Protein AF-R9AGV8-F1 (afdb_monomer_lite)

Radius of gyration: 28.71 Å; chains: 1; bounding box: 66×85×45 Å

Structure (mmCIF, N/CA/C/O backbone):
data_AF-R9AGV8-F1
#
_entry.id   AF-R9AGV8-F1
#
loop_
_atom_site.group_PDB
_atom_site.id
_atom_site.type_symbol
_atom_site.label_atom_id
_atom_site.label_alt_id
_atom_site.label_comp_id
_atom_site.label_asym_id
_atom_site.label_entity_id
_atom_site.label_seq_id
_atom_site.pdbx_PDB_ins_code
_atom_site.Cartn_x
_atom_site.Cartn_y
_atom_site.Cartn_z
_atom_site.occupancy
_atom_site.B_iso_or_equiv
_atom_site.auth_seq_id
_atom_site.auth_comp_id
_atom_site.auth_asym_id
_atom_site.auth_atom_id
_atom_site.pdbx_PDB_model_num
ATOM 1 N N . MET A 1 1 ? -13.854 15.618 4.486 1.00 59.44 1 MET A N 1
ATOM 2 C CA . MET A 1 1 ? -14.166 14.202 4.178 1.00 59.44 1 MET A CA 1
ATOM 3 C C . MET A 1 1 ? -15.396 13.819 4.992 1.00 59.44 1 MET A C 1
ATOM 5 O O . MET A 1 1 ? -15.311 13.849 6.207 1.00 59.44 1 MET A O 1
ATOM 9 N N . ASN A 1 2 ? -16.540 13.522 4.365 1.00 66.75 2 ASN A N 1
ATOM 10 C CA . ASN A 1 2 ? -17.839 13.354 5.054 1.00 66.75 2 ASN A CA 1
ATOM 11 C C . ASN A 1 2 ? -17.980 12.066 5.897 1.00 66.75 2 ASN A C 1
ATOM 13 O O . ASN A 1 2 ? -19.100 11.696 6.238 1.00 66.75 2 ASN A O 1
ATOM 17 N N . GLY A 1 3 ? -16.896 11.326 6.164 1.00 70.88 3 GLY A N 1
ATOM 18 C CA . GLY A 1 3 ? -16.903 10.039 6.886 1.00 70.88 3 GLY A CA 1
ATOM 19 C C . GLY A 1 3 ? -17.639 8.884 6.182 1.00 70.88 3 GLY A C 1
ATOM 20 O O . GLY A 1 3 ? -17.338 7.725 6.422 1.00 70.88 3 GLY A O 1
ATOM 21 N N . LYS A 1 4 ? -18.563 9.185 5.261 1.00 81.38 4 LYS A N 1
ATOM 22 C CA . LYS A 1 4 ? -19.329 8.217 4.464 1.00 81.38 4 LYS A CA 1
ATOM 23 C C . LYS A 1 4 ? -18.478 7.447 3.460 1.00 81.38 4 LYS A C 1
ATOM 25 O O . LYS A 1 4 ? -18.710 6.265 3.241 1.00 81.38 4 LYS A O 1
ATOM 30 N N . GLN A 1 5 ? -17.527 8.126 2.822 1.00 85.44 5 GLN A N 1
ATOM 31 C CA . GLN A 1 5 ? -16.658 7.515 1.822 1.00 85.44 5 GLN A CA 1
ATOM 32 C C . GLN A 1 5 ? -15.400 6.992 2.516 1.00 85.44 5 GLN A C 1
ATOM 34 O O . GLN A 1 5 ? -14.632 7.781 3.069 1.00 85.44 5 GLN A O 1
ATOM 39 N N . ARG A 1 6 ? -15.188 5.675 2.465 1.00 88.75 6 ARG A N 1
ATOM 40 C CA . ARG A 1 6 ? -13.948 5.050 2.932 1.00 88.75 6 ARG A CA 1
ATOM 41 C C . ARG A 1 6 ? -12.840 5.301 1.910 1.00 88.75 6 ARG A C 1
ATOM 43 O O . ARG A 1 6 ? -13.026 5.066 0.712 1.00 88.75 6 ARG A O 1
ATOM 50 N N . PHE A 1 7 ? -11.706 5.798 2.388 1.00 91.62 7 PHE A N 1
ATOM 51 C CA . PHE A 1 7 ? -10.506 6.000 1.583 1.00 91.62 7 PHE A CA 1
ATOM 52 C C . PHE A 1 7 ? -9.488 4.927 1.911 1.00 91.62 7 PHE A C 1
ATOM 54 O O . PHE A 1 7 ? -9.432 4.436 3.035 1.00 91.62 7 PHE A O 1
ATOM 61 N N . VAL A 1 8 ? -8.701 4.559 0.913 1.00 92.94 8 VAL A N 1
ATOM 62 C CA . VAL A 1 8 ? -7.804 3.422 0.991 1.00 92.94 8 VAL A CA 1
ATOM 63 C C . VAL A 1 8 ? -6.495 3.765 0.304 1.00 92.94 8 VAL A C 1
ATOM 65 O O . VAL A 1 8 ? -6.467 4.456 -0.714 1.00 92.94 8 VAL A O 1
ATOM 68 N N . TYR A 1 9 ? -5.409 3.299 0.894 1.00 93.19 9 TYR A N 1
ATOM 69 C CA . TYR A 1 9 ? -4.043 3.531 0.475 1.00 93.19 9 TYR A CA 1
ATOM 70 C C . TYR A 1 9 ? -3.468 2.270 -0.172 1.00 93.19 9 TYR A C 1
ATOM 72 O O . TYR A 1 9 ? -3.616 1.166 0.358 1.00 93.19 9 TYR A O 1
ATOM 80 N N . LEU A 1 10 ? -2.803 2.445 -1.316 1.00 93.25 10 LEU A N 1
ATOM 81 C CA . LEU A 1 10 ? -2.114 1.382 -2.042 1.00 93.25 10 LEU A CA 1
ATOM 82 C C . LEU A 1 10 ? -0.612 1.414 -1.700 1.00 93.25 10 LEU A C 1
ATOM 84 O O . LEU A 1 10 ? 0.084 2.333 -2.137 1.00 93.25 10 LEU A O 1
ATOM 88 N N . PRO A 1 11 ? -0.059 0.404 -1.002 1.00 90.88 11 PRO A N 1
ATOM 89 C CA . PRO A 1 11 ? 1.341 0.423 -0.559 1.00 90.88 11 PRO A CA 1
ATOM 90 C C . PRO A 1 11 ? 2.362 0.435 -1.698 1.00 90.88 11 PRO A C 1
ATOM 92 O O . PRO A 1 11 ? 3.439 1.006 -1.561 1.00 90.88 11 PRO A O 1
ATOM 95 N N . LYS A 1 12 ? 2.037 -0.217 -2.821 1.00 90.31 12 LYS A N 1
ATOM 96 C CA . LYS A 1 12 ? 2.939 -0.351 -3.975 1.00 90.31 12 LYS A CA 1
ATOM 97 C C . LYS A 1 12 ? 3.129 0.962 -4.734 1.00 90.3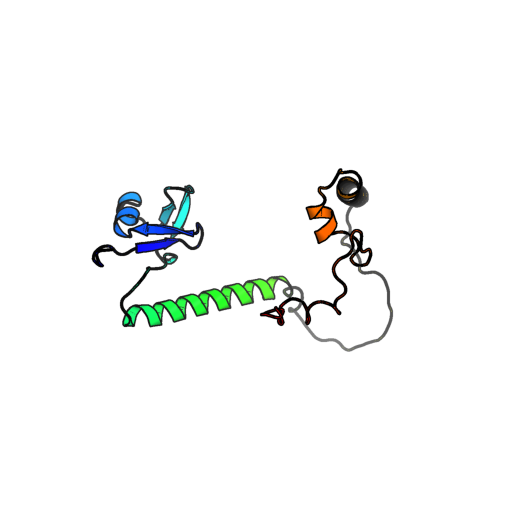1 12 LYS A C 1
ATOM 99 O O . LYS A 1 12 ? 4.203 1.195 -5.274 1.00 90.31 12 LYS A O 1
ATOM 104 N N . THR A 1 13 ? 2.088 1.788 -4.794 1.00 90.44 13 THR A N 1
ATOM 105 C CA . THR A 1 13 ? 2.048 2.998 -5.628 1.00 90.44 13 THR A CA 1
ATOM 106 C C . THR A 1 13 ? 2.074 4.280 -4.803 1.00 90.44 13 THR A C 1
ATOM 108 O O . THR A 1 13 ? 2.429 5.330 -5.321 1.00 90.44 13 THR A O 1
ATOM 111 N N . GLY A 1 14 ? 1.707 4.209 -3.522 1.00 90.25 14 GLY A N 1
ATOM 112 C CA . GLY A 1 14 ? 1.581 5.369 -2.646 1.00 90.25 14 GLY A CA 1
ATOM 113 C C . GLY A 1 14 ? 0.298 6.178 -2.855 1.00 90.25 14 GLY A C 1
ATOM 114 O O . GLY A 1 14 ? 0.140 7.226 -2.234 1.00 90.25 14 GLY A O 1
ATOM 115 N N . ILE A 1 15 ? -0.614 5.710 -3.710 1.00 92.12 15 ILE A N 1
ATOM 116 C CA . ILE A 1 15 ? -1.822 6.447 -4.089 1.00 92.12 15 ILE A CA 1
ATOM 117 C C . ILE A 1 15 ? -2.940 6.209 -3.079 1.00 92.12 15 ILE A C 1
ATOM 119 O O . ILE A 1 15 ? -3.126 5.103 -2.565 1.00 92.12 15 ILE A O 1
ATOM 123 N N . VAL A 1 16 ? -3.709 7.267 -2.832 1.00 93.06 16 VAL A N 1
ATOM 124 C CA . VAL A 1 16 ? -4.942 7.230 -2.050 1.00 93.06 16 VAL A CA 1
ATOM 125 C C . VAL A 1 16 ? -6.131 7.277 -2.999 1.00 93.06 16 VAL A C 1
ATOM 127 O O . VAL A 1 16 ? -6.255 8.194 -3.805 1.00 93.06 16 VAL A O 1
ATOM 130 N N . ALA A 1 17 ? -7.027 6.303 -2.880 1.00 91.38 17 ALA A N 1
ATOM 131 C CA . ALA A 1 17 ? -8.238 6.206 -3.682 1.00 91.38 17 ALA A CA 1
ATOM 132 C C . ALA A 1 17 ? -9.464 5.970 -2.793 1.00 91.38 17 ALA A C 1
ATOM 134 O O . ALA A 1 17 ? -9.361 5.503 -1.659 1.00 91.38 17 ALA A O 1
ATOM 135 N N . SER A 1 18 ? -10.655 6.289 -3.299 1.00 91.44 18 SER A N 1
ATOM 136 C CA . SER A 1 18 ? -11.899 5.879 -2.643 1.00 91.44 18 SER A CA 1
ATOM 137 C C . SER A 1 18 ? -12.160 4.396 -2.891 1.00 91.44 18 SER A C 1
ATOM 139 O O . SER A 1 18 ? -12.114 3.967 -4.044 1.00 91.44 18 SER A O 1
ATOM 141 N N . ASP A 1 19 ? -12.533 3.652 -1.851 1.00 89.81 19 ASP A N 1
ATOM 142 C CA . ASP A 1 19 ? -12.828 2.215 -1.937 1.00 89.81 19 ASP A CA 1
ATOM 143 C C . ASP A 1 19 ? -13.896 1.901 -3.004 1.00 89.81 19 ASP A C 1
ATOM 145 O O . ASP A 1 19 ? -13.739 1.015 -3.840 1.00 89.81 19 ASP A O 1
ATOM 149 N N . SER A 1 20 ? -14.968 2.698 -3.048 1.00 89.88 20 SER A N 1
ATOM 150 C CA . SER A 1 20 ? -16.057 2.537 -4.020 1.00 89.88 20 SER A CA 1
ATOM 151 C C . SER A 1 20 ? -15.627 2.803 -5.464 1.00 89.88 20 SER A C 1
ATOM 153 O O . SER A 1 20 ? -16.026 2.060 -6.358 1.00 89.88 20 SER A O 1
ATOM 155 N N . GLY A 1 21 ? -14.790 3.818 -5.695 1.00 89.69 21 GLY A N 1
ATOM 156 C CA . GLY A 1 21 ? -14.219 4.096 -7.018 1.00 89.69 21 GLY A CA 1
ATOM 157 C C . GLY A 1 21 ? -13.285 2.983 -7.490 1.00 89.69 21 GLY A C 1
ATOM 158 O O . GLY A 1 21 ? -13.269 2.622 -8.660 1.00 89.69 21 GLY A O 1
ATOM 159 N N . LEU A 1 22 ? -12.553 2.375 -6.562 1.00 89.00 22 LEU A N 1
ATOM 160 C CA . LEU A 1 22 ? -11.655 1.280 -6.883 1.00 89.00 22 LEU A CA 1
ATOM 161 C C . LEU A 1 22 ? -12.422 -0.021 -7.193 1.00 89.00 22 LEU A C 1
ATOM 163 O O . LEU A 1 22 ? -12.129 -0.722 -8.162 1.00 89.00 22 LEU A O 1
ATOM 167 N N . LYS A 1 23 ? -13.483 -0.297 -6.427 1.00 88.56 23 LYS A N 1
ATOM 168 C CA . LYS A 1 23 ? -14.406 -1.418 -6.663 1.00 88.56 23 LYS A CA 1
ATOM 169 C C . LYS A 1 23 ? -15.163 -1.298 -7.986 1.00 88.56 23 LYS A C 1
ATOM 171 O O . LYS A 1 23 ? -15.356 -2.316 -8.655 1.00 88.56 23 LYS A O 1
ATOM 176 N N . SER A 1 24 ? -15.579 -0.089 -8.373 1.00 89.69 24 SER A N 1
ATOM 177 C CA . SER A 1 24 ? -16.286 0.132 -9.641 1.00 89.69 24 SER A CA 1
ATOM 178 C C . SER A 1 24 ? -15.376 -0.095 -10.849 1.00 89.69 24 SER A C 1
ATOM 180 O O . SER A 1 24 ? -15.801 -0.727 -11.816 1.00 89.69 24 SER A O 1
ATOM 182 N N . MET A 1 25 ? -14.111 0.326 -10.768 1.00 86.69 25 MET A N 1
ATOM 183 C CA . MET A 1 25 ? -13.113 0.074 -11.812 1.00 86.69 25 MET A CA 1
ATOM 184 C C . MET A 1 25 ? -12.805 -1.418 -11.980 1.00 86.69 25 MET A C 1
ATOM 186 O O . MET A 1 25 ? -12.712 -1.908 -13.104 1.00 86.69 25 MET A O 1
ATOM 190 N N . ASN A 1 26 ? -12.705 -2.157 -10.875 1.00 86.44 26 ASN A N 1
ATOM 191 C CA . ASN A 1 26 ? -12.316 -3.568 -10.903 1.00 86.44 26 ASN A CA 1
ATOM 192 C C . ASN A 1 26 ? -13.472 -4.535 -11.184 1.00 86.44 26 ASN A C 1
ATOM 194 O O . ASN A 1 26 ? -13.249 -5.745 -11.206 1.00 86.44 26 ASN A O 1
ATOM 198 N N . LYS A 1 27 ? -14.712 -4.048 -11.344 1.00 84.50 27 LYS A N 1
ATOM 199 C CA . LYS A 1 27 ? -15.921 -4.879 -11.531 1.00 84.50 27 LYS A CA 1
ATOM 200 C C . LYS A 1 27 ? -16.047 -6.018 -10.499 1.00 84.50 27 LYS A C 1
ATOM 202 O O . LYS A 1 27 ? -16.520 -7.103 -10.821 1.00 84.50 27 LYS A O 1
ATOM 207 N N . GLY A 1 28 ? -15.595 -5.787 -9.264 1.00 79.69 28 GLY A N 1
ATOM 208 C CA . GLY A 1 28 ? -15.611 -6.792 -8.191 1.00 79.69 28 GLY A CA 1
ATOM 209 C C . GLY A 1 28 ? -14.491 -7.842 -8.235 1.00 79.69 28 GLY A C 1
ATOM 210 O O . GLY A 1 28 ? -14.516 -8.778 -7.437 1.00 79.69 28 GLY A O 1
ATOM 211 N N . SER A 1 29 ? -13.499 -7.703 -9.120 1.00 85.06 29 SER A N 1
ATOM 212 C CA . SER A 1 29 ? -12.292 -8.536 -9.096 1.00 85.06 29 SER A CA 1
ATOM 213 C C . SER A 1 29 ? -11.451 -8.280 -7.837 1.00 85.06 29 SER A C 1
ATOM 215 O O . SER A 1 29 ? -11.363 -7.155 -7.340 1.00 85.06 29 SER A O 1
ATOM 217 N N . LYS A 1 30 ? -10.788 -9.337 -7.344 1.00 84.25 30 LYS A N 1
ATOM 218 C CA . LYS A 1 30 ? -9.815 -9.283 -6.232 1.00 84.25 30 LYS A CA 1
ATOM 219 C C . LYS A 1 30 ? -8.476 -8.662 -6.638 1.00 84.25 30 LYS A C 1
ATOM 221 O O . LYS A 1 30 ? -7.646 -8.371 -5.778 1.00 84.25 30 LYS A O 1
ATOM 226 N N . THR A 1 31 ? -8.262 -8.494 -7.937 1.00 89.94 31 THR A N 1
ATOM 227 C CA . THR A 1 31 ? -7.114 -7.818 -8.537 1.00 89.94 31 THR A CA 1
ATOM 228 C C . THR A 1 31 ? -7.596 -6.633 -9.352 1.00 89.94 31 THR A C 1
ATOM 230 O O . THR A 1 31 ? -8.603 -6.720 -10.057 1.00 89.94 31 THR A O 1
ATOM 233 N N . GLY A 1 32 ? -6.867 -5.529 -9.256 1.00 89.69 32 GLY A N 1
ATOM 234 C CA . GLY A 1 32 ? -7.141 -4.316 -10.010 1.00 89.69 32 GLY A CA 1
ATOM 235 C C . GLY A 1 32 ? -5.867 -3.627 -10.450 1.00 89.69 32 GLY A C 1
ATOM 236 O O . GLY A 1 32 ? -4.790 -3.919 -9.936 1.00 89.69 32 GLY A O 1
ATOM 237 N N . GLN A 1 33 ? -6.003 -2.685 -11.379 1.00 91.19 33 GLN A N 1
ATOM 238 C CA . GLN A 1 33 ? -4.913 -1.803 -11.787 1.00 91.19 33 GLN A CA 1
ATOM 239 C C . GLN A 1 33 ? -5.133 -0.400 -11.250 1.00 91.19 33 GLN A C 1
ATOM 241 O O . GLN A 1 33 ? -6.255 0.110 -11.187 1.00 91.19 33 GLN A O 1
ATOM 246 N N . CYS A 1 34 ? -4.044 0.214 -10.806 1.00 89.25 34 CYS A N 1
ATOM 247 C CA . CYS A 1 34 ? -4.074 1.579 -10.326 1.00 89.25 34 CYS A CA 1
ATOM 248 C C . CYS A 1 34 ? -4.328 2.543 -11.503 1.00 89.25 34 CYS A C 1
ATOM 250 O O . CYS A 1 34 ? -3.614 2.450 -12.501 1.00 89.25 34 CYS A O 1
ATOM 252 N N . PRO A 1 35 ? -5.280 3.490 -11.398 1.00 85.88 35 PRO A N 1
ATOM 253 C CA . PRO A 1 35 ? -5.618 4.402 -12.497 1.00 85.88 35 PRO A CA 1
ATOM 254 C C . PRO A 1 35 ? -4.455 5.282 -12.968 1.00 85.88 35 PRO A C 1
ATOM 256 O O . PRO A 1 35 ? -4.395 5.632 -14.139 1.00 85.88 35 PRO A O 1
ATOM 259 N N . GLU A 1 36 ? -3.549 5.656 -12.067 1.00 87.31 36 GLU A N 1
ATOM 260 C CA . GLU A 1 36 ? -2.470 6.602 -12.376 1.00 87.31 36 GLU A CA 1
ATOM 261 C C . GLU A 1 36 ? -1.170 5.900 -12.785 1.00 87.31 36 GLU A C 1
ATOM 263 O O . GLU A 1 36 ? -0.459 6.368 -13.667 1.00 87.31 36 GLU A O 1
ATOM 268 N N . SER A 1 37 ? -0.861 4.757 -12.166 1.00 87.69 37 SER A N 1
ATOM 269 C CA . SER A 1 37 ? 0.411 4.050 -12.380 1.00 87.69 37 SER A CA 1
ATOM 270 C C . SER A 1 37 ? 0.288 2.777 -13.218 1.00 87.69 37 SER A C 1
ATOM 272 O O . SER A 1 37 ? 1.306 2.227 -13.627 1.00 87.69 37 SER A O 1
ATOM 274 N N . GLY A 1 38 ? -0.925 2.261 -13.440 1.00 86.75 38 GLY A N 1
ATOM 275 C CA . GLY A 1 38 ? -1.162 0.979 -14.117 1.00 86.75 38 GLY A CA 1
ATOM 276 C C . GLY A 1 38 ? -0.680 -0.251 -13.338 1.00 86.75 38 GLY A C 1
ATOM 277 O O . GLY A 1 38 ? -0.837 -1.374 -13.809 1.00 86.75 38 GLY A O 1
ATOM 278 N N . ILE A 1 39 ? -0.104 -0.070 -12.144 1.00 90.69 39 ILE A N 1
ATOM 279 C CA . ILE A 1 39 ? 0.432 -1.166 -11.335 1.00 90.69 39 ILE A CA 1
ATOM 280 C C . ILE A 1 39 ? -0.718 -1.987 -10.756 1.00 90.69 39 ILE A C 1
ATOM 282 O O . ILE A 1 39 ? -1.689 -1.443 -10.219 1.00 90.69 39 ILE A O 1
ATOM 286 N N . GLU A 1 40 ? -0.579 -3.306 -10.847 1.00 92.31 40 GLU A N 1
ATOM 287 C CA . GLU A 1 40 ? -1.527 -4.258 -10.285 1.00 92.31 40 GLU A CA 1
ATOM 288 C C . GLU A 1 40 ? -1.423 -4.334 -8.760 1.00 92.31 40 GLU A C 1
ATOM 290 O O . GLU A 1 40 ? -0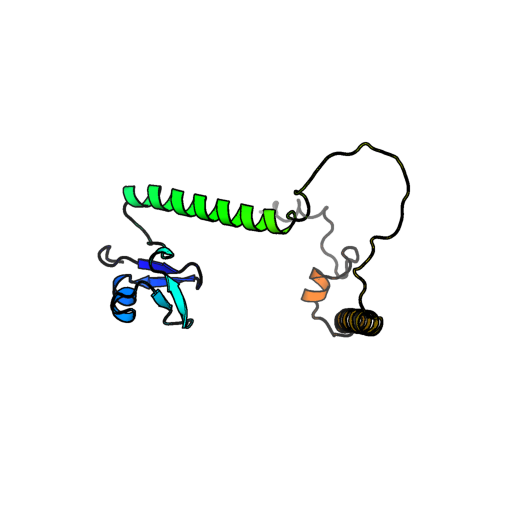.337 -4.404 -8.171 1.00 92.31 40 GLU A O 1
ATOM 295 N N . TYR A 1 41 ? -2.580 -4.357 -8.111 1.00 91.38 41 TYR A N 1
ATOM 296 C CA . TYR A 1 41 ? -2.708 -4.550 -6.674 1.00 91.38 41 TYR A CA 1
ATOM 297 C C . TYR A 1 41 ? -3.782 -5.593 -6.370 1.00 91.38 41 TYR A C 1
ATOM 299 O O . TYR A 1 41 ? -4.717 -5.818 -7.145 1.00 91.38 41 TYR A O 1
ATOM 307 N N . HIS A 1 42 ? -3.643 -6.211 -5.202 1.00 90.94 42 HIS A N 1
ATOM 308 C CA . HIS A 1 42 ? -4.646 -7.104 -4.637 1.00 90.94 42 HIS A CA 1
ATOM 309 C C . HIS A 1 42 ? -5.497 -6.368 -3.616 1.00 90.94 42 HIS A C 1
ATOM 311 O O . HIS A 1 42 ? -4.973 -5.530 -2.887 1.00 90.94 42 HIS A O 1
ATOM 317 N N . VAL A 1 43 ? -6.780 -6.731 -3.524 1.00 88.31 43 VAL A N 1
ATOM 318 C CA . VAL A 1 43 ? -7.720 -6.142 -2.556 1.00 88.31 43 VAL A CA 1
ATOM 319 C C . VAL A 1 43 ? -7.248 -6.314 -1.102 1.00 88.31 43 VAL A C 1
ATOM 321 O O . VAL A 1 43 ? -7.483 -5.441 -0.275 1.00 88.31 43 VAL A O 1
ATOM 324 N N . ASP A 1 44 ? -6.502 -7.379 -0.811 1.00 87.25 44 ASP A N 1
ATOM 325 C CA . ASP A 1 44 ? -5.992 -7.680 0.533 1.00 87.25 44 ASP A CA 1
ATOM 326 C C . ASP A 1 44 ? -4.795 -6.804 0.950 1.00 87.25 44 ASP A C 1
ATOM 328 O O . ASP A 1 44 ? -4.470 -6.705 2.130 1.00 87.25 44 ASP A O 1
ATOM 332 N N . GLU A 1 45 ? -4.112 -6.167 -0.007 1.00 88.19 45 GLU A N 1
ATOM 333 C CA . GLU A 1 45 ? -2.957 -5.295 0.262 1.00 88.19 45 GLU A CA 1
ATOM 334 C C . GLU A 1 45 ? -3.373 -3.851 0.586 1.00 88.19 45 GLU A C 1
ATOM 336 O O . GLU A 1 45 ? -2.525 -3.006 0.882 1.00 88.19 45 GLU A O 1
ATOM 341 N N . LEU A 1 46 ? -4.665 -3.545 0.489 1.00 89.94 46 LEU A N 1
ATOM 342 C CA . LEU A 1 46 ? -5.192 -2.205 0.670 1.00 89.94 46 LEU A CA 1
ATOM 343 C C . LEU A 1 46 ? -5.284 -1.800 2.144 1.00 89.94 46 LEU A C 1
ATOM 345 O O . LEU A 1 46 ? -5.782 -2.530 2.995 1.00 89.94 46 LEU A O 1
ATOM 349 N N . ILE A 1 47 ? -4.843 -0.576 2.423 1.00 91.94 47 ILE A N 1
ATOM 350 C CA . ILE A 1 47 ? -4.758 -0.005 3.768 1.00 91.94 47 ILE A CA 1
ATOM 351 C C . ILE A 1 47 ? -5.862 1.040 3.931 1.00 91.94 47 ILE A C 1
ATOM 353 O O . ILE A 1 47 ? -5.787 2.117 3.345 1.00 91.94 47 ILE A O 1
ATOM 357 N N . THR A 1 48 ? -6.896 0.751 4.720 1.00 91.62 48 THR A N 1
ATOM 358 C CA . THR A 1 48 ? -7.978 1.712 4.993 1.00 91.62 48 THR A CA 1
ATOM 359 C C . THR A 1 48 ? -7.456 2.928 5.762 1.00 91.62 48 THR A C 1
ATOM 361 O O . THR A 1 48 ? -6.778 2.796 6.777 1.00 91.62 48 THR A O 1
ATOM 364 N N . LEU A 1 49 ? -7.781 4.130 5.290 1.00 89.31 49 LEU A N 1
ATOM 365 C CA . LEU A 1 49 ? -7.447 5.382 5.961 1.00 89.31 49 LEU A CA 1
ATOM 366 C C . LEU A 1 49 ? -8.564 5.784 6.922 1.00 89.31 49 LEU A C 1
ATOM 368 O O . LEU A 1 49 ? -9.726 5.863 6.519 1.00 89.31 49 LEU A O 1
ATOM 372 N N . ASN A 1 50 ? -8.178 6.115 8.156 1.00 86.56 50 ASN A N 1
ATOM 373 C CA . ASN A 1 50 ? -9.074 6.548 9.231 1.00 86.56 50 ASN A CA 1
ATOM 374 C C . ASN A 1 50 ? -10.218 5.547 9.533 1.00 86.56 50 ASN A C 1
ATOM 376 O O . ASN A 1 50 ? -11.392 5.911 9.397 1.00 86.56 50 ASN A O 1
ATOM 380 N N . PRO A 1 51 ? -9.906 4.277 9.868 1.00 85.62 51 PRO A N 1
ATOM 381 C CA . PRO A 1 51 ? -10.923 3.332 10.316 1.00 85.62 51 PRO A CA 1
ATOM 382 C C . PRO A 1 51 ? -11.455 3.701 11.717 1.00 85.62 51 PRO A C 1
ATOM 384 O O . PRO A 1 51 ? -10.858 4.525 12.406 1.00 85.62 51 PRO A O 1
ATOM 387 N N . PRO A 1 52 ? -12.593 3.132 12.154 1.00 85.88 52 PRO A N 1
ATOM 388 C CA . PRO A 1 52 ? -13.038 3.266 13.541 1.00 85.88 52 PRO A CA 1
ATOM 389 C C . PRO A 1 52 ? -12.005 2.652 14.510 1.00 85.88 52 PRO A C 1
ATOM 391 O O . PRO A 1 52 ? -11.265 1.748 14.115 1.00 85.88 52 PRO A O 1
ATOM 394 N N . PRO A 1 53 ? -11.966 3.089 15.782 1.00 83.25 53 PRO A N 1
ATOM 395 C CA . PRO A 1 53 ? -10.886 2.749 16.717 1.00 83.25 53 PRO A CA 1
ATOM 396 C C . PRO A 1 53 ? -10.713 1.241 16.963 1.00 83.25 53 PRO A C 1
ATOM 398 O O . PRO A 1 53 ? -9.592 0.787 17.151 1.00 83.25 53 PRO A O 1
ATOM 401 N N . GLU A 1 54 ? -11.787 0.451 16.892 1.00 83.25 54 GLU A N 1
ATOM 402 C CA . GLU A 1 54 ? -11.714 -1.015 17.015 1.00 83.25 54 GLU A CA 1
ATOM 403 C C . GLU A 1 54 ? -10.984 -1.669 15.826 1.00 83.25 54 GLU A C 1
ATOM 405 O O . GLU A 1 54 ? -10.167 -2.572 15.997 1.00 83.25 54 GLU A O 1
ATOM 410 N N . GLU A 1 55 ? -11.235 -1.191 14.603 1.00 83.81 55 GLU A N 1
ATOM 411 C CA . GLU A 1 55 ? -10.568 -1.686 13.392 1.00 83.81 55 GLU A CA 1
ATOM 412 C C . GLU A 1 55 ? -9.117 -1.171 13.298 1.00 83.81 55 GLU A C 1
ATOM 414 O O . GLU A 1 55 ? -8.260 -1.831 12.704 1.00 83.81 55 GLU A O 1
ATOM 419 N N . GLU A 1 56 ? -8.811 -0.014 13.903 1.00 86.69 56 GLU A N 1
ATOM 420 C CA . GLU A 1 56 ? -7.453 0.539 13.935 1.00 86.69 56 GLU A CA 1
ATOM 421 C C . GLU A 1 56 ? -6.447 -0.381 14.631 1.00 86.69 56 GLU A C 1
ATOM 423 O O . GLU A 1 56 ? -5.315 -0.500 14.162 1.00 86.69 56 GLU A O 1
ATOM 428 N N . GLU A 1 57 ? -6.815 -0.994 15.757 1.00 86.94 57 GLU A N 1
ATOM 429 C CA . GLU A 1 57 ? -5.903 -1.841 16.537 1.00 86.94 57 GLU A CA 1
ATOM 430 C C . GLU A 1 57 ? -5.520 -3.099 15.755 1.00 86.94 57 GLU A C 1
ATOM 432 O O . GLU A 1 57 ? -4.333 -3.359 15.536 1.00 86.94 57 GLU A O 1
ATOM 437 N N . ALA A 1 58 ? -6.515 -3.800 15.207 1.00 87.94 58 ALA A N 1
ATOM 438 C CA . ALA A 1 58 ? -6.297 -4.968 14.358 1.00 87.94 58 ALA A CA 1
ATOM 439 C C . ALA A 1 58 ? -5.436 -4.629 13.127 1.00 87.94 58 ALA A C 1
ATOM 441 O O . ALA A 1 58 ? -4.530 -5.376 12.746 1.00 87.94 58 ALA A O 1
ATOM 442 N N . MET A 1 59 ? -5.680 -3.472 12.509 1.00 86.44 59 MET A N 1
ATOM 443 C CA . MET A 1 59 ? -4.914 -3.018 11.354 1.00 86.44 59 MET A CA 1
ATOM 444 C C . MET A 1 59 ? -3.464 -2.666 11.718 1.00 86.44 59 MET A C 1
ATOM 446 O O . MET A 1 59 ? -2.538 -3.000 10.973 1.00 86.44 59 MET A O 1
ATOM 450 N N . LYS A 1 60 ? -3.239 -2.025 12.872 1.00 88.69 60 LYS A N 1
ATOM 451 C CA . LYS A 1 60 ? -1.893 -1.734 13.387 1.00 88.69 60 LYS A CA 1
ATOM 452 C C . LYS A 1 60 ? -1.111 -3.032 13.565 1.00 88.69 60 LYS A C 1
ATOM 454 O O . LYS A 1 60 ? 0.001 -3.135 13.047 1.00 88.69 60 LYS A O 1
ATOM 459 N N . GLU A 1 61 ? -1.691 -4.039 14.211 1.00 89.38 61 GLU A N 1
ATOM 460 C CA . GLU A 1 61 ? -1.053 -5.347 14.411 1.00 89.38 61 GLU A CA 1
ATOM 461 C C . GLU A 1 61 ? -0.654 -6.016 13.088 1.00 89.38 61 GLU A C 1
ATOM 463 O O . GLU A 1 61 ? 0.477 -6.492 12.943 1.00 89.38 61 GLU A O 1
ATOM 468 N N . GLN A 1 62 ? -1.532 -5.983 12.081 1.00 87.25 62 GLN A N 1
ATOM 469 C CA . GLN A 1 62 ? -1.239 -6.510 10.745 1.00 87.25 62 GLN A CA 1
ATOM 470 C C . GLN A 1 62 ? -0.076 -5.765 10.068 1.00 87.25 62 GLN A C 1
ATOM 472 O O . GLN A 1 62 ? 0.822 -6.388 9.486 1.00 87.25 62 GLN A O 1
ATOM 477 N N . LEU A 1 63 ? -0.034 -4.433 10.169 1.00 87.31 63 LEU A N 1
ATOM 478 C CA . LEU A 1 63 ? 1.060 -3.624 9.622 1.00 87.31 63 LEU A CA 1
ATOM 479 C C . LEU A 1 63 ? 2.391 -3.880 10.336 1.00 87.31 63 LEU A C 1
ATOM 481 O O . LEU A 1 63 ? 3.442 -3.953 9.693 1.00 87.31 63 LEU A O 1
ATOM 485 N N . TYR A 1 64 ? 2.373 -4.073 11.654 1.00 89.06 64 TYR A N 1
ATOM 486 C CA . TYR A 1 64 ? 3.573 -4.467 12.387 1.00 89.06 64 TYR A CA 1
ATOM 487 C C . TYR A 1 64 ? 4.051 -5.857 11.963 1.00 89.06 64 TYR A C 1
ATOM 489 O O . TYR A 1 64 ? 5.226 -6.018 11.626 1.00 89.06 64 TYR A O 1
ATOM 497 N N . ALA A 1 65 ? 3.154 -6.843 11.889 1.00 86.69 65 ALA A N 1
ATOM 498 C CA . ALA A 1 65 ? 3.496 -8.203 11.481 1.00 86.69 65 ALA A CA 1
ATOM 499 C C . ALA A 1 65 ? 4.076 -8.258 10.056 1.00 86.69 65 ALA A C 1
ATOM 501 O O . ALA A 1 65 ? 5.059 -8.962 9.806 1.00 86.69 65 ALA A O 1
ATOM 502 N N . THR A 1 66 ? 3.514 -7.498 9.114 1.00 85.62 66 THR A N 1
ATOM 503 C CA . THR A 1 66 ? 4.051 -7.403 7.745 1.00 85.62 66 THR A CA 1
ATOM 504 C C . THR A 1 66 ? 5.425 -6.737 7.721 1.00 85.62 66 THR A C 1
ATOM 506 O O . THR A 1 66 ? 6.332 -7.245 7.057 1.00 85.62 66 THR A O 1
ATOM 509 N N . ARG A 1 67 ? 5.636 -5.668 8.500 1.00 88.44 67 ARG A N 1
ATOM 510 C CA . ARG A 1 67 ? 6.947 -5.016 8.637 1.00 88.44 67 ARG A CA 1
ATOM 511 C C . ARG A 1 67 ? 8.009 -5.956 9.223 1.00 88.44 67 ARG A C 1
ATOM 513 O O . ARG A 1 67 ? 9.130 -5.970 8.718 1.00 88.44 67 ARG A O 1
ATOM 520 N N . LEU A 1 68 ? 7.665 -6.769 10.226 1.00 85.31 68 LEU A N 1
ATOM 521 C CA . LEU A 1 68 ? 8.545 -7.802 10.795 1.00 85.31 68 LEU A CA 1
ATOM 522 C C . LEU A 1 68 ? 8.935 -8.855 9.741 1.00 85.31 68 LEU A C 1
ATOM 524 O O . LEU A 1 68 ? 10.120 -9.057 9.481 1.00 85.31 68 LEU A O 1
ATOM 528 N N . LYS A 1 69 ? 7.958 -9.427 9.022 1.00 83.81 69 LYS A N 1
ATOM 529 C CA . LYS A 1 69 ? 8.209 -10.401 7.937 1.00 83.81 69 LYS A CA 1
ATOM 530 C C . LYS A 1 69 ? 9.097 -9.833 6.819 1.00 83.81 69 LYS A C 1
ATOM 532 O O . LYS A 1 69 ? 9.973 -10.518 6.280 1.00 83.81 69 LYS A O 1
ATOM 537 N N . GLN A 1 70 ? 8.905 -8.563 6.465 1.00 77.69 70 GLN A N 1
ATOM 538 C CA . GLN A 1 70 ? 9.746 -7.874 5.481 1.00 77.69 70 GLN A CA 1
ATOM 539 C C . GLN A 1 70 ? 11.170 -7.610 5.996 1.00 77.69 70 GLN A C 1
ATOM 541 O O . GLN A 1 70 ? 12.115 -7.597 5.206 1.00 77.69 70 GLN A O 1
ATOM 546 N N . ALA A 1 71 ? 11.353 -7.403 7.301 1.00 76.06 71 ALA A N 1
ATOM 547 C CA . ALA A 1 71 ? 12.675 -7.242 7.898 1.00 76.06 71 ALA A CA 1
ATOM 548 C C . ALA A 1 71 ? 13.447 -8.573 7.937 1.00 76.06 71 ALA A C 1
ATOM 550 O O . ALA A 1 71 ? 14.638 -8.601 7.616 1.00 76.06 71 ALA A O 1
ATOM 551 N N . ASP A 1 72 ? 12.774 -9.678 8.255 1.00 72.50 72 ASP A N 1
ATOM 552 C CA . ASP A 1 72 ? 13.407 -10.996 8.362 1.00 72.50 72 ASP A CA 1
ATOM 553 C C . ASP A 1 72 ? 13.767 -11.593 6.996 1.00 72.50 72 ASP A C 1
ATOM 555 O O . ASP A 1 72 ? 14.850 -12.158 6.830 1.00 72.50 72 ASP A O 1
ATOM 559 N N . SER A 1 73 ? 12.934 -11.381 5.971 1.00 64.94 73 SER A N 1
ATOM 560 C CA . SER A 1 73 ? 13.256 -11.766 4.584 1.00 64.94 73 SER A CA 1
ATOM 561 C C . SER A 1 73 ? 14.461 -11.007 4.009 1.00 64.94 73 SER A C 1
ATOM 563 O O . SER A 1 73 ? 15.246 -11.569 3.242 1.00 64.94 73 SER A O 1
ATOM 565 N N . LYS A 1 74 ? 14.677 -9.751 4.420 1.00 60.75 74 LYS A N 1
ATOM 566 C CA . LYS A 1 74 ? 15.881 -8.982 4.055 1.00 60.75 74 LYS A CA 1
ATOM 567 C C . LYS A 1 74 ? 17.137 -9.471 4.784 1.00 60.75 74 LYS A C 1
ATOM 569 O O . LYS A 1 74 ? 18.229 -9.385 4.227 1.00 60.75 74 LYS A O 1
ATOM 574 N N . LYS A 1 75 ? 17.001 -10.014 6.000 1.00 58.66 75 LYS A N 1
ATOM 575 C CA . LYS A 1 75 ? 18.120 -10.582 6.776 1.00 58.66 75 LYS A CA 1
ATOM 576 C C . LYS A 1 75 ? 18.502 -11.997 6.323 1.00 58.66 75 LYS A C 1
ATOM 578 O O . LYS A 1 75 ? 19.687 -12.328 6.321 1.00 58.66 75 LYS A O 1
ATOM 583 N N . SER A 1 76 ? 17.545 -12.816 5.886 1.00 55.69 76 SER A N 1
ATOM 584 C CA . SER A 1 76 ? 17.800 -14.206 5.475 1.00 55.69 76 SER A CA 1
ATOM 585 C C . SER A 1 76 ? 18.463 -14.340 4.098 1.00 55.69 76 SER A C 1
ATOM 587 O O . SER A 1 76 ? 19.193 -15.303 3.866 1.00 55.69 76 SER A O 1
ATOM 589 N N . LYS A 1 77 ? 18.340 -13.343 3.208 1.00 52.69 77 LYS A N 1
ATOM 590 C CA . LYS A 1 77 ? 19.033 -13.357 1.903 1.00 52.69 77 LYS A CA 1
ATOM 591 C C . LYS A 1 77 ? 20.555 -13.151 1.988 1.00 52.69 77 LYS A C 1
ATOM 593 O O . LYS A 1 77 ? 21.244 -13.338 0.992 1.00 52.69 77 LYS A O 1
ATOM 598 N N . LYS A 1 78 ? 21.104 -12.828 3.168 1.00 55.22 78 LYS A N 1
ATOM 599 C CA . LYS A 1 78 ? 22.561 -12.788 3.404 1.00 55.22 78 LYS A CA 1
ATOM 600 C C . LYS A 1 78 ? 23.111 -14.059 4.070 1.00 55.22 78 LYS A C 1
ATOM 602 O O . LYS A 1 78 ? 24.324 -14.200 4.180 1.00 55.22 78 LYS A O 1
ATOM 607 N N . ARG A 1 79 ? 22.256 -14.994 4.507 1.00 53.31 79 ARG A N 1
ATOM 608 C CA . ARG A 1 79 ? 22.663 -16.253 5.157 1.00 53.31 79 ARG A CA 1
ATOM 609 C C . ARG A 1 79 ? 21.695 -17.391 4.815 1.00 53.31 79 ARG A C 1
ATOM 611 O O . ARG A 1 79 ? 20.911 -17.832 5.645 1.00 53.31 79 ARG A O 1
ATOM 618 N N . LYS A 1 80 ? 21.781 -17.891 3.584 1.00 45.44 80 LYS A N 1
ATOM 619 C CA . LYS A 1 80 ? 21.297 -19.228 3.206 1.00 45.44 80 LYS A CA 1
ATOM 620 C C . LYS A 1 80 ? 22.371 -19.897 2.342 1.00 45.44 80 LYS A C 1
ATOM 622 O O . LYS A 1 80 ? 22.177 -20.150 1.165 1.00 45.44 80 LYS A O 1
ATOM 627 N N . ALA A 1 81 ? 23.544 -20.078 2.940 1.00 39.94 81 ALA A N 1
ATOM 628 C CA . ALA A 1 81 ? 24.646 -20.876 2.399 1.00 39.94 81 ALA A CA 1
ATOM 629 C C . ALA A 1 81 ? 25.299 -21.719 3.509 1.00 39.94 81 ALA A C 1
ATOM 631 O O . ALA A 1 81 ? 26.497 -21.962 3.488 1.00 39.94 81 ALA A O 1
ATOM 632 N N . ALA A 1 82 ? 24.529 -22.105 4.529 1.00 42.47 82 ALA A N 1
ATOM 633 C CA . ALA A 1 82 ? 25.001 -22.993 5.583 1.00 42.47 82 ALA A CA 1
ATOM 634 C C . ALA A 1 82 ? 23.795 -23.601 6.301 1.00 42.47 82 ALA A C 1
ATOM 636 O O . ALA A 1 82 ? 23.213 -22.947 7.163 1.00 42.47 82 ALA A O 1
ATOM 637 N N . ALA A 1 83 ? 23.386 -24.791 5.867 1.00 40.75 83 ALA A N 1
ATOM 638 C CA . ALA A 1 83 ? 22.833 -25.860 6.701 1.00 40.75 83 ALA A CA 1
ATOM 639 C C . ALA A 1 83 ? 22.217 -26.917 5.777 1.00 40.75 83 ALA A C 1
ATOM 641 O O . ALA A 1 83 ? 21.030 -26.847 5.478 1.00 40.75 83 ALA A O 1
ATOM 642 N N . ASP A 1 84 ? 23.041 -27.857 5.313 1.00 38.06 84 ASP A N 1
ATOM 643 C CA . ASP A 1 84 ? 22.637 -29.261 5.326 1.00 38.06 84 ASP A CA 1
ATOM 644 C C . ASP A 1 84 ? 23.872 -30.182 5.331 1.00 38.06 84 ASP A C 1
ATOM 646 O O . ASP A 1 84 ? 24.692 -30.138 4.415 1.00 38.06 84 ASP A O 1
ATOM 650 N N . GLN A 1 85 ? 23.921 -31.021 6.377 1.00 34.38 85 GLN A N 1
ATOM 651 C CA . GLN A 1 85 ? 24.651 -32.295 6.544 1.00 34.38 85 GLN A CA 1
ATOM 652 C C . GLN A 1 85 ? 26.115 -32.302 7.077 1.00 34.38 85 GLN A C 1
ATOM 654 O O . GLN A 1 85 ? 26.827 -31.307 6.946 1.00 34.38 85 GLN A O 1
ATOM 659 N N . PRO A 1 86 ? 26.524 -33.369 7.818 1.00 40.56 86 PRO A N 1
ATOM 660 C CA . PRO A 1 86 ? 26.984 -33.248 9.210 1.00 40.56 86 PRO A CA 1
ATOM 661 C C . PRO A 1 86 ? 28.414 -33.779 9.484 1.00 40.56 86 PRO A C 1
ATOM 663 O O . PRO A 1 86 ? 29.005 -34.468 8.662 1.00 40.56 86 PRO A O 1
ATOM 666 N N . GLU A 1 87 ? 28.914 -33.478 10.692 1.00 37.59 87 GLU A N 1
ATOM 667 C CA . GLU A 1 87 ? 29.876 -34.265 11.500 1.00 37.59 87 GLU A CA 1
ATOM 668 C C . GLU A 1 87 ? 31.179 -34.775 10.823 1.00 37.59 87 GLU A C 1
ATOM 670 O O . GLU A 1 87 ? 31.237 -35.907 10.351 1.00 37.59 87 GLU A O 1
ATOM 675 N N . HIS A 1 88 ? 32.286 -34.013 10.917 1.00 30.55 88 HIS A N 1
ATOM 676 C CA . HIS A 1 88 ? 33.590 -34.576 11.329 1.00 30.55 88 HIS A CA 1
ATOM 677 C C . HIS A 1 88 ? 34.601 -33.502 11.799 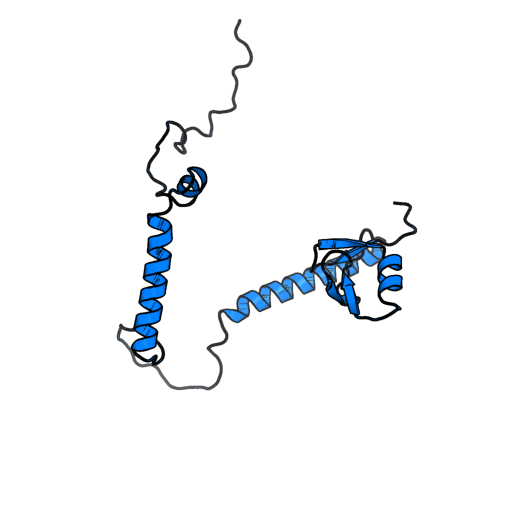1.00 30.55 88 HIS A C 1
ATOM 679 O O . HIS A 1 88 ? 34.687 -32.393 11.284 1.00 30.55 88 HIS A O 1
ATOM 685 N N . THR A 1 89 ? 35.369 -33.907 12.808 1.00 32.75 89 THR A N 1
ATOM 686 C CA . THR A 1 89 ? 36.396 -33.268 13.661 1.00 32.75 89 THR A CA 1
ATOM 687 C C . THR A 1 89 ? 37.419 -32.270 13.055 1.00 32.75 89 THR A C 1
ATOM 689 O O . THR A 1 89 ? 37.759 -32.368 11.878 1.00 32.75 89 THR A O 1
ATOM 692 N N . PRO A 1 90 ? 38.040 -31.395 13.887 1.00 41.94 90 PRO A N 1
ATOM 693 C CA . PRO A 1 90 ? 38.821 -30.234 13.447 1.00 41.94 90 PRO A CA 1
ATOM 694 C C . PRO A 1 90 ? 40.318 -30.523 13.226 1.00 41.94 90 PRO A C 1
ATOM 696 O O . PRO A 1 90 ? 40.969 -31.144 14.066 1.00 41.94 90 PRO A O 1
ATOM 699 N N . LYS A 1 91 ? 40.910 -29.965 12.158 1.00 36.75 91 LYS A N 1
ATOM 700 C CA . LYS A 1 91 ? 42.361 -29.715 12.057 1.00 36.75 91 LYS A CA 1
ATOM 701 C C . LYS A 1 91 ? 42.662 -28.354 11.423 1.00 36.75 91 LYS A C 1
ATOM 703 O O . LYS A 1 91 ? 41.889 -27.804 10.652 1.00 36.75 91 LYS A O 1
ATOM 708 N N . ALA A 1 92 ? 43.788 -27.808 11.861 1.00 39.50 92 ALA A N 1
ATOM 709 C CA . ALA A 1 92 ? 44.153 -26.402 11.872 1.00 39.50 92 ALA A CA 1
ATOM 710 C C . ALA A 1 92 ? 44.846 -25.877 10.590 1.00 39.50 92 ALA A C 1
ATOM 712 O O . ALA A 1 92 ? 45.530 -26.628 9.906 1.00 39.50 92 ALA A O 1
ATOM 713 N N . LYS A 1 93 ? 44.777 -24.540 10.429 1.00 44.06 93 LYS A N 1
ATOM 714 C CA . LYS A 1 93 ? 45.706 -23.597 9.751 1.00 44.06 93 LYS A CA 1
ATOM 715 C C . LYS A 1 93 ? 45.995 -23.774 8.243 1.00 44.06 93 LYS A C 1
ATOM 717 O O . LYS A 1 93 ? 46.822 -24.599 7.877 1.00 44.06 93 LYS A O 1
ATOM 722 N N . LYS A 1 94 ? 45.549 -22.806 7.423 1.00 34.59 94 LYS A N 1
ATOM 723 C CA . LYS A 1 94 ? 46.384 -21.764 6.765 1.00 34.59 94 LYS A CA 1
ATOM 724 C C . LYS A 1 94 ? 45.533 -20.835 5.881 1.00 34.59 94 LYS A C 1
ATOM 726 O O . LYS A 1 94 ? 44.431 -21.189 5.485 1.00 34.59 94 LYS A O 1
ATOM 731 N N . ALA A 1 95 ? 46.058 -19.630 5.689 1.00 45.72 95 ALA A N 1
ATOM 732 C CA . ALA A 1 95 ? 45.494 -18.520 4.936 1.00 45.72 95 ALA A CA 1
ATOM 733 C C . ALA A 1 95 ? 45.551 -18.718 3.407 1.00 45.72 95 ALA A C 1
ATOM 735 O O . ALA A 1 95 ? 46.277 -19.581 2.918 1.00 45.72 95 ALA A O 1
ATOM 736 N N . ASP A 1 96 ? 44.851 -17.797 2.741 1.00 44.12 96 ASP A N 1
ATOM 737 C CA . ASP A 1 96 ? 44.938 -17.348 1.347 1.00 44.12 96 ASP A CA 1
ATOM 738 C C . ASP A 1 96 ? 44.015 -17.960 0.281 1.00 44.12 96 ASP A C 1
ATOM 740 O O . ASP A 1 96 ? 43.961 -19.161 0.053 1.00 44.12 96 ASP A O 1
ATOM 744 N N . ASN A 1 97 ? 43.383 -17.009 -0.422 1.00 44.62 97 ASN A N 1
ATOM 745 C CA . ASN A 1 97 ? 42.576 -17.071 -1.640 1.00 44.62 97 ASN A CA 1
ATOM 746 C C . ASN A 1 97 ? 41.177 -17.691 -1.525 1.00 44.62 97 ASN A C 1
ATOM 748 O O . ASN A 1 97 ? 40.975 -18.897 -1.514 1.00 44.62 97 ASN A O 1
ATOM 752 N N . ILE A 1 98 ? 40.184 -16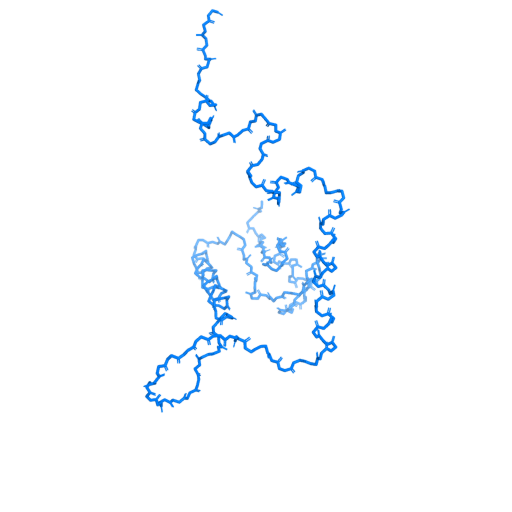.798 -1.494 1.00 45.81 98 ILE A N 1
ATOM 753 C CA . ILE A 1 98 ? 38.789 -17.116 -1.791 1.00 45.81 98 ILE A CA 1
ATOM 754 C C . ILE A 1 98 ? 38.720 -17.371 -3.299 1.00 45.81 98 ILE A C 1
ATOM 756 O O . ILE A 1 98 ? 38.857 -16.439 -4.089 1.00 45.81 98 ILE A O 1
ATOM 760 N N . ASP A 1 99 ? 38.545 -18.636 -3.671 1.00 50.69 99 ASP A N 1
ATOM 761 C CA . ASP A 1 99 ? 38.291 -19.074 -5.038 1.00 50.69 99 ASP A CA 1
ATOM 762 C C . ASP A 1 99 ? 37.012 -18.419 -5.584 1.00 50.69 99 ASP A C 1
ATOM 764 O O . ASP A 1 99 ? 35.895 -18.697 -5.134 1.00 50.69 99 ASP A O 1
ATOM 768 N N . ASP A 1 100 ? 37.168 -17.548 -6.582 1.00 61.25 100 ASP A N 1
ATOM 769 C CA . ASP A 1 100 ? 36.083 -17.226 -7.504 1.00 61.25 100 ASP A CA 1
ATOM 770 C C . ASP A 1 100 ? 35.645 -18.519 -8.227 1.00 61.25 100 ASP A C 1
ATOM 772 O O . ASP A 1 100 ? 36.493 -19.347 -8.575 1.00 61.25 100 ASP A O 1
ATOM 776 N N . PRO A 1 101 ? 34.343 -18.713 -8.520 1.00 71.62 101 PRO A N 1
ATOM 777 C CA . PRO A 1 101 ? 33.897 -19.850 -9.325 1.00 71.62 101 PRO A CA 1
ATOM 778 C C . PRO A 1 101 ? 34.629 -19.857 -10.679 1.00 71.62 101 PRO A C 1
ATOM 780 O O . PRO A 1 101 ? 34.939 -18.776 -11.192 1.00 71.62 101 PRO A O 1
ATOM 783 N N . PRO A 1 102 ? 34.885 -21.030 -11.295 1.00 70.00 102 PRO A N 1
ATOM 784 C CA . PRO A 1 102 ? 35.669 -21.133 -12.523 1.00 70.00 102 PRO A CA 1
ATOM 785 C C . PRO A 1 102 ? 34.941 -20.436 -13.678 1.00 70.00 102 PRO A C 1
ATOM 787 O O . PRO A 1 102 ? 34.115 -21.012 -14.381 1.00 70.00 102 PRO A O 1
ATOM 790 N N . VAL A 1 103 ? 35.232 -19.151 -13.857 1.00 73.25 103 VAL A N 1
ATOM 791 C CA . VAL A 1 103 ? 34.748 -18.332 -14.963 1.00 73.25 103 VAL A CA 1
ATOM 792 C C . VAL A 1 103 ? 35.830 -18.267 -16.033 1.00 73.25 103 VAL A C 1
ATOM 794 O O . VAL A 1 103 ? 37.006 -18.070 -15.728 1.00 73.25 103 VAL A O 1
ATOM 797 N N . SER A 1 104 ? 35.429 -18.439 -17.294 1.00 82.19 104 SER A N 1
ATOM 798 C CA . SER A 1 104 ? 36.337 -18.326 -18.443 1.00 82.19 104 SER A CA 1
ATOM 799 C C . SER A 1 104 ? 37.094 -16.989 -18.446 1.00 82.19 104 SER A C 1
ATOM 801 O O . SER A 1 104 ? 36.563 -15.963 -18.007 1.00 82.19 104 SER A O 1
ATOM 803 N N . ASP A 1 105 ? 38.317 -16.974 -18.975 1.00 79.50 105 ASP A N 1
ATOM 804 C CA . ASP A 1 105 ? 39.175 -15.780 -18.959 1.00 79.50 105 ASP A CA 1
ATOM 805 C C . ASP A 1 105 ? 38.587 -14.601 -19.752 1.00 79.50 105 ASP A C 1
ATOM 807 O O . ASP A 1 105 ? 38.795 -13.441 -19.393 1.00 79.50 105 ASP A O 1
ATOM 811 N N . VAL A 1 106 ? 37.734 -14.888 -20.740 1.00 79.38 106 VAL A N 1
ATOM 812 C CA . VAL A 1 106 ? 36.930 -13.888 -21.463 1.00 79.38 106 VAL A CA 1
ATOM 813 C C . VAL A 1 106 ? 36.000 -13.129 -20.509 1.00 79.38 106 VAL A C 1
ATOM 815 O O . VAL A 1 106 ? 35.907 -11.903 -20.556 1.00 79.38 106 VAL A O 1
ATOM 818 N N . VAL A 1 107 ? 35.351 -13.841 -19.585 1.00 82.88 107 VAL A N 1
ATOM 819 C CA . VAL A 1 107 ? 34.440 -13.246 -18.597 1.00 82.88 107 VAL A CA 1
ATOM 820 C C . VAL A 1 107 ? 35.216 -12.442 -17.551 1.00 82.88 107 VAL A C 1
ATOM 822 O O . VAL A 1 107 ? 34.741 -11.391 -17.118 1.00 82.88 107 VAL A O 1
ATOM 825 N N . LYS A 1 108 ? 36.429 -12.871 -17.177 1.00 82.00 108 LYS A N 1
ATOM 826 C CA . LYS A 1 108 ? 37.303 -12.099 -16.273 1.00 82.00 108 LYS A CA 1
ATOM 827 C C . LYS A 1 108 ? 37.750 -10.782 -16.912 1.00 82.00 108 LYS A C 1
ATOM 829 O O . LYS A 1 108 ? 37.686 -9.741 -16.259 1.00 82.00 108 LYS A O 1
ATOM 834 N N . GLY A 1 109 ? 38.150 -10.820 -18.184 1.00 84.38 109 GLY A N 1
ATOM 835 C CA . GLY A 1 109 ? 38.527 -9.632 -18.952 1.00 84.38 109 GLY A CA 1
ATOM 836 C C . GLY A 1 109 ? 37.367 -8.647 -19.104 1.00 84.38 109 GLY A C 1
ATOM 837 O O . GLY A 1 109 ? 37.526 -7.463 -18.816 1.00 84.38 109 GLY A O 1
ATOM 838 N N . ALA A 1 110 ? 36.175 -9.142 -19.451 1.00 86.00 110 ALA A N 1
ATOM 839 C CA . ALA A 1 110 ? 34.979 -8.311 -19.587 1.00 86.00 110 ALA A CA 1
ATOM 840 C C . ALA A 1 110 ? 34.575 -7.636 -18.265 1.00 86.00 110 ALA A C 1
ATOM 842 O O . ALA A 1 110 ? 34.260 -6.449 -18.248 1.00 86.00 110 ALA A O 1
ATOM 843 N N . ARG A 1 111 ? 34.633 -8.358 -17.136 1.00 87.19 111 ARG A N 1
ATOM 844 C CA . ARG A 1 111 ? 34.323 -7.789 -15.812 1.00 87.19 111 ARG A CA 1
ATOM 845 C C . ARG A 1 111 ? 35.290 -6.674 -15.424 1.00 87.19 111 ARG A C 1
ATOM 847 O O . ARG A 1 111 ? 34.831 -5.631 -14.968 1.00 87.19 111 ARG A O 1
ATOM 854 N N . LYS A 1 112 ? 36.595 -6.874 -15.649 1.00 85.19 112 LYS A N 1
ATOM 855 C CA . LYS A 1 112 ? 37.619 -5.849 -15.398 1.00 85.19 112 LYS A CA 1
ATOM 856 C C . LYS A 1 112 ? 37.428 -4.620 -16.289 1.00 85.19 112 LYS A C 1
ATOM 858 O O . LYS A 1 112 ? 37.427 -3.501 -15.793 1.00 85.19 112 LYS A O 1
ATOM 863 N N . ALA A 1 113 ? 37.160 -4.821 -17.579 1.00 85.12 113 ALA A N 1
ATOM 864 C CA . ALA A 1 113 ? 36.910 -3.718 -18.506 1.00 85.12 113 ALA A CA 1
ATOM 865 C C . ALA A 1 113 ? 35.673 -2.889 -18.112 1.00 85.12 113 ALA A C 1
ATOM 867 O O . ALA A 1 113 ? 35.706 -1.661 -18.166 1.00 85.12 113 ALA A O 1
ATOM 868 N N . VAL A 1 114 ? 34.595 -3.542 -17.661 1.00 86.38 114 VAL A N 1
ATOM 869 C CA . VAL A 1 114 ? 33.381 -2.855 -17.190 1.00 86.38 114 VAL A CA 1
ATOM 870 C C . VAL A 1 114 ? 33.631 -2.104 -15.877 1.00 86.38 114 VAL A C 1
ATOM 872 O O . VAL A 1 114 ? 33.175 -0.968 -15.738 1.00 86.38 114 VAL A O 1
ATOM 875 N N . SER A 1 115 ? 34.377 -2.680 -14.927 1.00 84.00 115 SER A N 1
ATOM 876 C CA . SER A 1 115 ? 34.727 -1.980 -13.681 1.00 84.00 115 SER A CA 1
ATOM 877 C C . SER A 1 115 ? 35.648 -0.781 -13.921 1.00 84.00 115 SER A C 1
ATOM 879 O O . SER A 1 115 ? 35.459 0.279 -13.316 1.00 84.00 115 SER A O 1
ATOM 881 N N . ASP A 1 116 ? 36.600 -0.910 -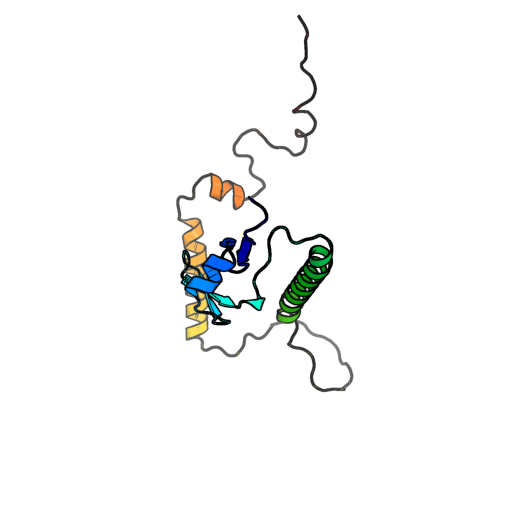14.843 1.00 83.62 116 ASP A N 1
ATOM 882 C CA . ASP A 1 116 ? 37.514 0.172 -15.206 1.00 83.62 116 ASP A CA 1
ATOM 883 C C . ASP A 1 116 ? 36.766 1.294 -15.937 1.00 83.62 116 ASP A C 1
ATOM 885 O O . ASP A 1 116 ? 36.941 2.468 -15.610 1.00 83.62 116 ASP A O 1
ATOM 889 N N . ALA A 1 117 ? 35.846 0.962 -16.848 1.00 80.75 117 ALA A N 1
ATOM 890 C CA . ALA A 1 117 ? 34.992 1.947 -17.509 1.00 80.75 117 ALA A CA 1
ATOM 891 C C . ALA A 1 117 ? 34.122 2.717 -16.500 1.00 80.75 117 ALA A C 1
ATOM 893 O O . ALA A 1 117 ? 34.090 3.949 -16.517 1.00 80.75 117 ALA A O 1
ATOM 894 N N . LEU A 1 118 ? 33.474 2.019 -15.564 1.00 80.44 118 LEU A N 1
ATOM 895 C CA . LEU A 1 118 ? 32.613 2.653 -14.566 1.00 80.44 118 LEU A CA 1
ATOM 896 C C . LEU A 1 118 ? 33.407 3.574 -13.624 1.00 80.44 118 LEU A C 1
ATOM 898 O O . LEU A 1 118 ? 32.975 4.689 -13.339 1.00 80.44 118 LEU A O 1
ATOM 902 N N . SER A 1 119 ? 34.602 3.158 -13.199 1.00 76.88 119 SER A N 1
ATOM 903 C CA . SER A 1 119 ? 35.457 3.970 -12.322 1.00 76.88 119 SER A CA 1
ATOM 904 C C . SER A 1 119 ? 36.125 5.165 -13.019 1.00 76.88 119 SER A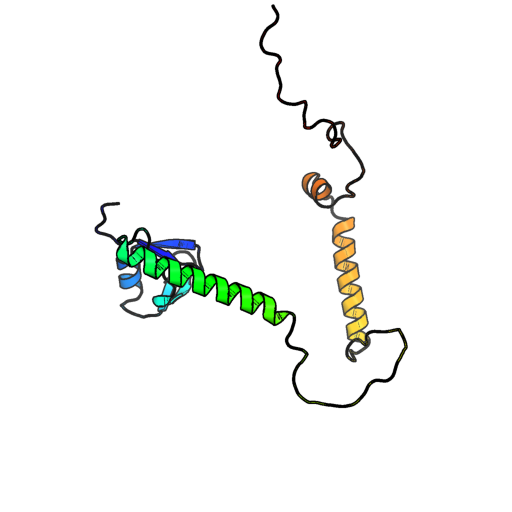 C 1
ATOM 906 O O . SER A 1 119 ? 36.470 6.143 -12.356 1.00 76.88 119 SER A O 1
ATOM 908 N N . ASN A 1 120 ? 36.285 5.127 -14.345 1.00 67.75 120 ASN A N 1
ATOM 909 C CA . ASN A 1 120 ? 36.850 6.236 -15.117 1.00 67.75 120 ASN A CA 1
ATOM 910 C C . ASN A 1 120 ? 35.795 7.280 -15.524 1.00 67.75 120 ASN A C 1
ATOM 912 O O . ASN A 1 120 ? 36.110 8.470 -15.589 1.00 67.75 120 ASN A O 1
ATOM 916 N N . THR A 1 121 ? 34.530 6.885 -15.714 1.00 61.16 121 THR A N 1
ATOM 917 C CA . THR A 1 121 ? 33.431 7.843 -15.967 1.00 61.16 121 THR A CA 1
ATOM 918 C C . THR A 1 121 ? 33.171 8.789 -14.791 1.00 61.16 121 THR A C 1
ATOM 920 O O . THR A 1 121 ? 32.822 9.949 -15.005 1.00 61.16 121 THR A O 1
ATOM 923 N N . SER A 1 122 ? 33.406 8.350 -13.550 1.00 62.53 122 SER A N 1
ATOM 924 C CA . SER A 1 122 ? 33.247 9.208 -12.369 1.00 62.53 122 SER A CA 1
ATOM 925 C C . SER A 1 122 ? 34.393 10.210 -12.184 1.00 62.53 122 SER A C 1
ATOM 927 O O . SER A 1 122 ? 34.182 11.245 -11.557 1.00 62.53 122 SER A O 1
ATOM 929 N N . LYS A 1 123 ? 35.578 9.953 -12.754 1.00 60.94 123 LYS A N 1
ATOM 930 C CA . LYS A 1 123 ? 36.760 10.828 -12.633 1.00 60.94 123 LYS A CA 1
ATOM 931 C C . LYS A 1 123 ? 36.814 11.937 -13.690 1.00 60.94 123 LYS A C 1
ATOM 933 O O . LYS A 1 123 ? 37.325 13.011 -13.394 1.00 60.94 123 LYS A O 1
ATOM 938 N N . ASN A 1 124 ? 36.269 11.699 -14.887 1.00 58.69 124 ASN A N 1
ATOM 939 C CA . ASN A 1 124 ? 36.363 12.631 -16.025 1.00 58.69 124 ASN A CA 1
ATOM 940 C C . ASN A 1 124 ? 35.084 13.439 -16.300 1.00 58.69 124 ASN A C 1
ATOM 942 O O . ASN A 1 124 ? 35.068 14.282 -17.196 1.00 58.69 124 ASN A O 1
ATOM 946 N N . ALA A 1 125 ? 34.007 13.217 -15.547 1.00 65.81 125 ALA A N 1
ATOM 947 C CA . ALA A 1 125 ? 32.846 14.093 -15.609 1.00 65.81 125 ALA A CA 1
ATOM 948 C C . ALA A 1 125 ? 33.156 15.404 -14.870 1.00 65.81 125 ALA A C 1
ATOM 950 O O . ALA A 1 125 ? 33.615 15.380 -13.726 1.00 65.81 125 ALA A O 1
ATOM 951 N N . ASN A 1 126 ? 32.857 16.553 -15.485 1.00 68.06 126 ASN A N 1
ATOM 952 C CA . ASN A 1 126 ? 32.752 17.841 -14.792 1.00 68.06 126 ASN A CA 1
ATOM 953 C C . ASN A 1 126 ? 31.597 17.762 -13.780 1.00 68.06 126 ASN A C 1
ATOM 955 O O . ASN A 1 126 ? 30.492 18.231 -14.027 1.00 68.06 126 ASN A O 1
ATOM 959 N N . GLN A 1 127 ? 31.827 17.089 -12.653 1.00 74.56 127 GLN A N 1
ATOM 960 C CA . GLN A 1 127 ? 30.810 16.905 -11.632 1.00 74.56 127 GLN A CA 1
ATOM 961 C C . GLN A 1 127 ? 30.494 18.250 -10.980 1.00 74.56 127 GLN A C 1
ATOM 963 O O . GLN A 1 127 ? 31.405 19.030 -10.664 1.00 74.56 127 GLN A O 1
ATOM 968 N N . SER A 1 128 ? 29.202 18.496 -10.771 1.00 81.56 128 SER A N 1
ATOM 969 C CA . SER A 1 128 ? 28.697 19.660 -10.051 1.00 81.56 128 SER A CA 1
ATOM 970 C C . SER A 1 128 ? 29.270 19.718 -8.636 1.00 81.56 128 SER A C 1
ATOM 972 O O . SER A 1 128 ? 29.568 18.689 -8.024 1.00 81.56 128 SER A O 1
ATOM 974 N N . ASP A 1 129 ? 29.381 20.927 -8.096 1.00 71.06 129 ASP A N 1
ATOM 975 C CA . ASP A 1 129 ? 29.986 21.175 -6.782 1.00 71.06 129 ASP A CA 1
ATOM 976 C C . ASP A 1 129 ? 29.265 20.417 -5.648 1.00 71.06 129 ASP A C 1
ATOM 978 O O . ASP A 1 129 ? 29.889 19.888 -4.731 1.00 71.06 129 ASP A O 1
ATOM 982 N N . ALA A 1 130 ? 27.947 20.232 -5.783 1.00 75.69 130 ALA A N 1
ATOM 983 C CA . ALA A 1 130 ? 27.136 19.426 -4.870 1.00 75.69 130 ALA A CA 1
ATOM 984 C C . ALA A 1 130 ? 27.488 17.925 -4.875 1.00 75.69 130 ALA A C 1
ATOM 986 O O . ALA A 1 130 ? 27.361 17.253 -3.859 1.00 75.69 130 ALA A O 1
ATOM 987 N N . VAL A 1 131 ? 27.936 17.370 -6.002 1.00 75.44 131 VAL A N 1
ATOM 988 C CA . VAL A 1 131 ? 28.328 15.950 -6.072 1.00 75.44 131 VAL A CA 1
ATOM 989 C C . VAL A 1 131 ? 29.723 15.773 -5.471 1.00 75.44 131 VAL A C 1
ATOM 991 O O . VAL A 1 131 ? 29.969 14.826 -4.724 1.00 75.44 131 VAL A O 1
ATOM 994 N N . LYS A 1 132 ? 30.611 16.744 -5.709 1.00 80.00 132 LYS A N 1
ATOM 995 C CA . LYS A 1 132 ? 31.944 16.801 -5.099 1.00 80.00 132 LYS A CA 1
ATOM 996 C C . LYS A 1 132 ? 31.891 17.010 -3.584 1.00 80.00 132 LYS A C 1
ATOM 998 O O . LYS A 1 132 ? 32.781 16.524 -2.900 1.00 80.00 132 LYS A O 1
ATOM 1003 N N . SER A 1 133 ? 30.870 17.674 -3.042 1.00 76.81 133 SER A N 1
ATOM 1004 C CA . SER A 1 133 ? 30.727 17.838 -1.588 1.00 76.81 133 SER A CA 1
ATOM 1005 C C . SER A 1 133 ? 30.242 16.570 -0.878 1.00 76.81 133 SER A C 1
ATOM 1007 O O . SER A 1 133 ? 30.638 16.321 0.257 1.00 76.81 133 SER A O 1
ATOM 1009 N N . ILE A 1 134 ? 29.422 15.749 -1.541 1.00 82.00 134 ILE A N 1
ATOM 1010 C CA . ILE A 1 134 ? 28.908 14.496 -0.968 1.00 82.00 134 ILE A CA 1
ATOM 1011 C C . ILE A 1 134 ? 29.948 13.373 -1.071 1.00 82.00 134 ILE A C 1
ATOM 1013 O O . ILE A 1 134 ? 30.074 12.568 -0.150 1.00 82.00 134 ILE A O 1
ATOM 1017 N N . PHE A 1 135 ? 30.688 13.316 -2.182 1.00 78.69 135 PHE A N 1
ATOM 1018 C CA . PHE A 1 135 ? 31.567 12.186 -2.507 1.00 78.69 135 PHE A CA 1
ATOM 1019 C C . PHE A 1 135 ? 33.056 12.542 -2.617 1.00 78.69 135 PHE A C 1
ATOM 1021 O O . PHE A 1 135 ? 33.874 11.671 -2.910 1.00 78.69 135 PHE A O 1
ATOM 1028 N N . GLY A 1 136 ? 33.429 13.805 -2.408 1.00 71.06 136 GLY A N 1
ATOM 1029 C CA . GLY A 1 136 ? 34.825 14.232 -2.376 1.00 71.06 136 GLY A CA 1
ATOM 1030 C C . GLY A 1 136 ? 35.538 13.845 -1.074 1.00 71.06 136 GLY A C 1
ATOM 1031 O O . GLY A 1 136 ? 34.891 13.486 -0.089 1.00 71.06 136 GLY A O 1
ATOM 1032 N N . PRO A 1 137 ? 36.881 13.921 -1.047 1.00 72.19 137 PRO A N 1
ATOM 1033 C CA . PRO A 1 137 ? 37.665 13.674 0.159 1.00 72.19 137 PRO A CA 1
ATOM 1034 C C . PRO A 1 137 ? 37.215 14.606 1.289 1.00 72.19 137 PRO A C 1
ATOM 1036 O O . PRO A 1 137 ? 37.170 15.824 1.112 1.00 72.19 137 PRO A O 1
ATOM 1039 N N . LYS A 1 138 ? 36.887 14.027 2.447 1.00 64.94 138 LYS A N 1
ATOM 1040 C CA . LYS A 1 138 ? 36.245 14.716 3.579 1.00 64.94 138 LYS A CA 1
ATOM 1041 C C . LYS A 1 138 ? 37.146 15.739 4.292 1.00 64.94 138 LYS A C 1
ATOM 1043 O O . LYS A 1 138 ? 36.651 16.510 5.106 1.00 64.94 138 LYS A O 1
ATOM 1048 N N . ASP A 1 139 ? 38.427 15.799 3.925 1.00 62.84 139 ASP A N 1
ATOM 1049 C CA . ASP A 1 139 ? 39.468 16.476 4.707 1.00 62.84 139 ASP A CA 1
ATOM 1050 C C . ASP A 1 139 ? 40.064 17.730 4.043 1.00 62.84 139 ASP A C 1
ATOM 1052 O O . ASP A 1 139 ? 41.132 18.190 4.439 1.00 62.84 139 ASP A O 1
ATOM 1056 N N . ILE A 1 140 ? 39.405 18.320 3.037 1.00 59.62 140 ILE A N 1
ATOM 1057 C CA . ILE A 1 140 ? 39.908 19.548 2.395 1.00 59.62 140 ILE A CA 1
ATOM 1058 C C . ILE A 1 140 ? 38.868 20.672 2.508 1.00 59.62 140 ILE A C 1
ATOM 1060 O O . ILE A 1 140 ? 37.917 20.709 1.721 1.00 59.62 140 ILE A O 1
ATOM 1064 N N . PRO A 1 141 ? 39.031 21.630 3.441 1.00 55.75 141 PRO A N 1
ATOM 1065 C CA . PRO A 1 141 ? 38.164 22.798 3.504 1.00 55.75 141 PRO A CA 1
ATOM 1066 C C . PRO A 1 141 ? 38.480 23.735 2.328 1.00 55.75 141 PRO A C 1
ATOM 1068 O O . PRO A 1 141 ? 39.453 24.482 2.353 1.00 55.75 141 PRO A O 1
ATOM 1071 N N . LYS A 1 142 ? 37.651 23.711 1.277 1.00 60.41 142 LYS A N 1
ATOM 1072 C CA . LYS A 1 142 ? 37.790 24.609 0.111 1.00 60.41 142 LYS A CA 1
ATOM 1073 C C . LYS A 1 142 ? 37.205 26.009 0.309 1.00 60.41 142 LYS A C 1
ATOM 1075 O O . LYS A 1 142 ? 37.446 26.891 -0.506 1.00 60.41 142 LYS A O 1
ATOM 1080 N N . SER A 1 143 ? 36.474 26.238 1.394 1.00 51.69 143 SER A N 1
ATOM 1081 C CA . SER A 1 143 ? 35.940 27.557 1.727 1.00 51.69 143 SER A CA 1
ATOM 1082 C C . SER A 1 143 ? 35.558 27.605 3.203 1.00 51.69 143 SER A C 1
ATOM 1084 O O . SER A 1 143 ? 34.498 27.119 3.581 1.00 51.69 143 SER A O 1
ATOM 1086 N N . GLY A 1 144 ? 36.450 28.150 4.029 1.00 53.03 144 GLY A N 1
ATOM 1087 C CA . GLY A 1 144 ? 36.176 29.007 5.193 1.00 53.03 144 GLY A CA 1
ATOM 1088 C C . GLY A 1 144 ? 35.091 28.693 6.234 1.00 53.03 144 GLY A C 1
ATOM 1089 O O . GLY A 1 144 ? 34.888 29.541 7.095 1.00 53.03 144 GLY A O 1
ATOM 1090 N N . ARG A 1 145 ? 34.367 27.571 6.223 1.00 56.06 145 ARG A N 1
ATOM 1091 C CA . ARG A 1 145 ? 33.385 27.286 7.277 1.00 56.06 145 ARG A CA 1
ATOM 1092 C C . ARG A 1 145 ? 33.034 25.805 7.353 1.00 56.06 145 ARG A C 1
ATOM 1094 O O . ARG A 1 145 ? 32.241 25.320 6.550 1.00 56.06 145 ARG A O 1
ATOM 1101 N N . ARG A 1 146 ? 33.614 25.136 8.353 1.00 58.12 146 ARG A N 1
ATOM 1102 C CA . ARG A 1 146 ? 33.060 24.041 9.178 1.00 58.12 146 ARG A CA 1
ATOM 1103 C C . ARG A 1 146 ? 34.211 23.244 9.780 1.00 58.12 146 ARG A C 1
ATOM 1105 O O . ARG A 1 146 ? 34.556 22.166 9.312 1.00 58.12 146 ARG A O 1
ATOM 1112 N N . THR A 1 147 ? 34.803 23.799 10.826 1.00 59.25 147 THR A N 1
ATOM 1113 C CA . THR A 1 147 ? 35.434 22.982 11.858 1.00 59.25 147 THR A CA 1
ATOM 1114 C C . THR A 1 147 ? 34.333 22.560 12.835 1.00 59.25 147 THR A C 1
ATOM 1116 O O . THR A 1 147 ? 33.425 23.334 13.148 1.00 59.25 147 THR A O 1
ATOM 1119 N N . ASP A 1 148 ? 34.389 21.318 13.312 1.00 54.22 148 ASP A N 1
ATOM 1120 C CA . ASP A 1 148 ? 33.451 20.754 14.301 1.00 54.22 148 ASP A CA 1
ATOM 1121 C C . ASP A 1 148 ? 33.492 21.484 15.662 1.00 54.22 148 ASP A C 1
ATOM 1123 O O . ASP A 1 148 ? 32.763 21.138 16.584 1.00 54.22 148 ASP A O 1
ATOM 1127 N N . SER A 1 149 ? 34.336 22.508 15.810 1.00 55.78 149 SER A N 1
ATOM 1128 C CA . SER A 1 149 ? 34.467 23.342 17.006 1.00 55.78 149 SER A CA 1
ATOM 1129 C C . SER A 1 149 ? 33.575 24.591 17.006 1.00 55.78 149 SER A C 1
ATOM 1131 O O . SER A 1 149 ? 33.472 25.252 18.033 1.00 55.78 149 SER A O 1
ATOM 1133 N N . GLU A 1 150 ? 32.915 24.934 15.892 1.00 60.72 150 GLU A N 1
ATOM 1134 C CA . GLU A 1 150 ? 32.170 26.204 15.736 1.00 60.72 150 GLU A CA 1
ATOM 1135 C C . GLU A 1 150 ? 30.637 26.064 15.732 1.00 60.72 150 GLU A C 1
ATOM 1137 O O . GLU A 1 150 ? 29.917 27.042 15.524 1.00 60.72 150 GLU A O 1
ATOM 1142 N N . TRP A 1 151 ? 30.106 24.868 16.002 1.00 61.47 151 TRP A N 1
ATOM 1143 C CA . TRP A 1 151 ? 28.656 24.623 16.023 1.00 61.47 151 TRP A CA 1
ATOM 1144 C C . TRP A 1 151 ? 27.950 25.119 17.294 1.00 61.47 151 TRP A C 1
ATOM 1146 O O . TRP A 1 151 ? 26.756 25.405 17.244 1.00 61.47 151 TRP A O 1
ATOM 1156 N N . MET A 1 152 ? 28.660 25.251 18.421 1.00 57.44 152 MET A N 1
ATOM 1157 C CA . MET A 1 152 ? 28.057 25.654 19.701 1.00 57.44 152 MET A CA 1
ATOM 1158 C C . MET A 1 152 ? 27.794 27.164 19.818 1.00 57.44 152 MET A C 1
ATOM 1160 O O . MET A 1 152 ? 26.968 27.575 20.627 1.00 57.44 152 MET A O 1
ATOM 1164 N N . THR A 1 153 ? 28.456 27.996 19.009 1.00 62.94 153 THR A N 1
ATOM 1165 C CA . THR A 1 153 ? 28.456 29.465 19.177 1.00 62.94 153 THR A CA 1
ATOM 1166 C C . THR A 1 153 ? 27.560 30.199 18.172 1.00 62.94 153 THR A C 1
ATOM 1168 O O . THR A 1 153 ? 27.380 31.412 18.257 1.00 62.94 153 THR A O 1
ATOM 1171 N N . GLN A 1 154 ? 26.974 29.496 17.201 1.00 61.38 154 GLN A N 1
ATOM 1172 C CA . GLN A 1 154 ? 26.132 30.099 16.161 1.00 61.38 154 GLN A CA 1
ATOM 1173 C C . GLN A 1 154 ? 24.655 30.061 16.586 1.00 61.38 154 GLN A C 1
ATOM 1175 O O . GLN A 1 154 ? 23.866 29.274 16.072 1.00 61.38 154 GLN A O 1
ATOM 1180 N N . GLY A 1 155 ? 24.279 30.896 17.556 1.00 59.69 155 GLY A N 1
ATOM 1181 C CA . GLY A 1 155 ? 22.876 31.026 17.977 1.00 59.69 155 GLY A CA 1
ATOM 1182 C C . GLY A 1 155 ? 22.649 31.731 19.313 1.00 59.69 155 GLY A C 1
ATOM 1183 O O . GLY A 1 155 ? 21.529 32.148 19.604 1.00 59.69 155 GLY A O 1
ATOM 1184 N N . THR A 1 156 ? 23.695 31.920 20.118 1.00 59.81 156 THR A N 1
ATOM 1185 C CA . THR A 1 156 ? 23.597 32.603 21.409 1.00 59.81 156 THR A CA 1
ATOM 1186 C C . THR A 1 156 ? 23.999 34.072 21.297 1.00 59.81 156 THR A C 1
ATOM 1188 O O . THR A 1 156 ? 25.174 34.415 21.283 1.00 59.81 156 THR A O 1
ATOM 1191 N N . TRP A 1 157 ? 22.962 34.911 21.272 1.00 58.91 157 TRP A N 1
ATOM 1192 C CA . TRP A 1 157 ? 22.899 36.221 21.924 1.00 58.91 157 TRP A CA 1
ATOM 1193 C C . TRP A 1 157 ? 23.833 37.342 21.431 1.00 58.91 157 TRP A C 1
ATOM 1195 O O . TRP A 1 157 ? 24.795 37.697 22.092 1.00 58.91 157 TRP A O 1
ATOM 1205 N N . ASN A 1 158 ? 23.411 38.036 20.370 1.00 57.75 158 ASN A N 1
ATOM 1206 C CA . ASN A 1 158 ? 23.527 39.500 20.312 1.00 57.75 158 ASN A CA 1
ATOM 1207 C C . ASN A 1 158 ? 22.108 40.089 20.311 1.00 57.75 158 ASN A C 1
ATOM 1209 O O . ASN A 1 158 ? 21.609 40.570 19.296 1.00 57.75 158 ASN A O 1
ATOM 1213 N N . ARG A 1 159 ? 21.413 39.982 21.451 1.00 60.06 159 ARG A N 1
ATOM 1214 C CA . ARG A 1 159 ? 20.236 40.806 21.748 1.00 60.06 159 ARG A CA 1
ATOM 1215 C C . ARG A 1 159 ? 20.709 41.971 22.618 1.00 60.06 159 ARG A C 1
ATOM 1217 O O . ARG A 1 159 ? 20.984 41.774 23.794 1.00 60.06 159 ARG A O 1
ATOM 1224 N N . TYR A 1 160 ? 20.781 43.138 21.983 1.00 51.06 160 TYR A N 1
ATOM 1225 C CA . TYR A 1 160 ? 20.896 44.486 22.547 1.00 51.06 160 TYR A CA 1
ATOM 1226 C C . TYR A 1 160 ? 22.152 44.819 23.370 1.00 51.06 160 TYR A C 1
ATOM 1228 O O . TYR A 1 160 ? 22.254 44.509 24.553 1.00 51.06 160 TYR A O 1
ATOM 1236 N N . ALA A 1 161 ? 23.035 45.605 22.757 1.00 51.69 161 ALA A N 1
ATOM 1237 C CA . ALA A 1 161 ? 23.642 46.752 23.419 1.00 51.69 161 ALA A CA 1
ATOM 1238 C C . ALA A 1 161 ? 23.577 47.939 22.442 1.00 51.69 161 ALA A C 1
ATOM 1240 O O . ALA A 1 161 ? 23.940 47.772 21.279 1.00 51.69 161 ALA A O 1
ATOM 1241 N N . THR A 1 162 ? 23.097 49.069 22.977 1.00 48.78 162 THR A N 1
ATOM 1242 C CA . THR A 1 162 ? 22.863 50.415 22.403 1.00 48.78 162 THR A CA 1
ATOM 1243 C C . THR A 1 162 ? 21.730 50.583 21.401 1.00 48.78 162 THR A C 1
ATOM 1245 O O . THR A 1 162 ? 21.889 50.161 20.237 1.00 48.78 162 THR A O 1
#

InterPro domains:
  IPR006735 Replication termination factor 2 [PTHR12775] (1-158)

Sequence (162 aa):
MNGKQRFVYLPKTGIVASDSGLKSMNKGSKTGQCPESGIEYHVDELITLNPPPEEEEAMKEQLYATRLKQADSKKSKKRKAAADQPEHTPKAKKADNIDDPPVSDVVKGARKAVSDALSNTSKNANQSDAVKSIFGPKDIPKSGRRTDSEWMTQGTWNRYAT

Secondary structure (DSSP, 8-state):
--SSS-EEE-TTT--EEEHHHHHHHTTT-SEEE-TTT--EEEGGG-EEES--HHHHHHHHHHHHHHHHHHHHHHHHTT--S--S--------------------HHHHHHHHHHHHHHHHHHHHS---HHHHHHHS-TT---SS---TTSSSSSSS------

Foldseek 3Di:
DPVPWKWKAAPVPRDIDTPVVQCVQCVNDQWDADPPPRDIDGPVRIGIDPDPPVVVVVSVVVVVVVVVVVVVVVVCVVDPPDDDDDDDDDDDDDDDDDDDPDDDVVVVVVVVVVVVVVVVVVVPDPDDPVVCCVPPDPPDDPDDDDDVVPPVPPPDDPDDDD

Organism: Wallemia ichthyophaga (strain EXF-994 / CBS 113033) (NCBI:txid1299270)

pLDDT: mean 72.79, std 17.35, range [30.55, 93.25]